Protein AF-A0A377F989-F1 (afdb_monomer)

Structure (mmCIF, N/CA/C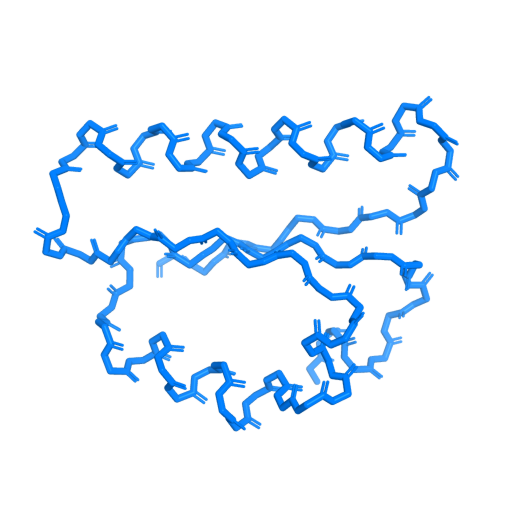/O backbone):
data_AF-A0A377F989-F1
#
_entry.id   AF-A0A377F989-F1
#
loop_
_atom_site.group_PDB
_atom_site.id
_atom_site.type_symbol
_atom_site.label_atom_id
_atom_site.label_alt_id
_atom_site.label_comp_id
_atom_site.label_asym_id
_atom_site.label_entity_id
_atom_site.label_seq_id
_atom_site.pdbx_PDB_ins_code
_atom_site.Cartn_x
_atom_site.Cartn_y
_atom_site.Cartn_z
_atom_site.occupancy
_atom_site.B_iso_or_equiv
_atom_site.auth_seq_id
_atom_site.auth_comp_id
_atom_site.auth_asym_id
_atom_site.auth_atom_id
_atom_site.pdbx_PDB_model_num
ATOM 1 N N . MET A 1 1 ? 7.146 -1.517 13.903 1.00 46.66 1 MET A N 1
ATOM 2 C CA . MET A 1 1 ? 6.712 -1.150 12.537 1.00 46.66 1 MET A CA 1
ATOM 3 C C . MET A 1 1 ? 5.423 -0.347 12.649 1.00 46.66 1 MET A C 1
ATOM 5 O O . MET A 1 1 ? 4.559 -0.767 13.413 1.00 46.66 1 MET A O 1
ATOM 9 N N . ILE A 1 2 ? 5.312 0.805 11.974 1.00 48.16 2 ILE A N 1
ATOM 10 C CA . ILE A 1 2 ? 4.244 1.789 12.235 1.00 48.16 2 ILE A CA 1
ATOM 11 C C . ILE A 1 2 ? 2.846 1.162 12.077 1.00 48.16 2 ILE A C 1
ATOM 13 O O . ILE A 1 2 ? 1.994 1.362 12.932 1.00 48.16 2 ILE A O 1
ATOM 17 N N . THR A 1 3 ? 2.638 0.255 11.120 1.00 49.69 3 THR A N 1
ATOM 18 C CA . THR A 1 3 ? 1.349 -0.426 10.890 1.00 49.69 3 THR A CA 1
ATOM 19 C C . THR A 1 3 ? 0.860 -1.298 12.055 1.00 49.69 3 THR A C 1
ATOM 21 O O . THR A 1 3 ? -0.344 -1.411 12.248 1.00 49.69 3 THR A O 1
ATOM 24 N N . ARG A 1 4 ? 1.749 -1.868 12.885 1.00 51.00 4 ARG A N 1
ATOM 25 C CA . ARG A 1 4 ? 1.352 -2.713 14.035 1.00 51.00 4 ARG A CA 1
ATOM 26 C C . ARG A 1 4 ? 1.002 -1.920 15.301 1.00 51.00 4 ARG A C 1
ATOM 28 O O . ARG A 1 4 ? 0.443 -2.495 16.226 1.00 51.00 4 ARG A O 1
ATOM 35 N N . GLN A 1 5 ? 1.346 -0.631 15.366 1.00 52.25 5 GLN A N 1
ATOM 36 C CA . GLN A 1 5 ? 1.128 0.227 16.546 1.00 52.25 5 GLN A CA 1
ATOM 37 C C . GLN A 1 5 ? 0.371 1.528 16.231 1.00 52.25 5 GLN A C 1
ATOM 39 O O . GLN A 1 5 ? 0.210 2.376 17.108 1.00 52.25 5 GLN A O 1
ATOM 44 N N . THR A 1 6 ? -0.103 1.709 14.997 1.00 58.25 6 THR A N 1
ATOM 45 C CA . THR A 1 6 ? -0.850 2.911 14.604 1.00 58.25 6 THR A CA 1
ATOM 46 C C . THR A 1 6 ? -2.333 2.749 14.933 1.00 58.25 6 THR A C 1
ATOM 48 O O . THR A 1 6 ? -2.928 1.715 14.643 1.00 58.25 6 THR A O 1
ATOM 51 N N . LYS A 1 7 ? -2.949 3.797 15.496 1.00 63.66 7 LYS A N 1
ATOM 52 C CA . LYS A 1 7 ? -4.399 3.906 15.758 1.00 63.66 7 LYS A CA 1
ATOM 53 C C . LYS A 1 7 ? -5.220 4.150 14.476 1.00 63.66 7 LYS A C 1
ATOM 55 O O . LYS A 1 7 ? -6.133 4.966 14.478 1.00 63.66 7 LYS A O 1
ATOM 60 N N . ALA A 1 8 ? -4.842 3.528 13.365 1.00 67.25 8 ALA A N 1
ATOM 61 C CA . ALA A 1 8 ? -5.562 3.662 12.106 1.00 67.25 8 ALA A CA 1
ATOM 62 C C . ALA A 1 8 ? -6.668 2.617 12.041 1.00 67.25 8 ALA A C 1
ATOM 64 O O . ALA A 1 8 ? -6.423 1.449 12.348 1.00 67.25 8 ALA A O 1
ATOM 65 N N . ASP A 1 9 ? -7.852 3.024 11.600 1.00 78.12 9 ASP A N 1
ATOM 66 C CA . ASP A 1 9 ? -8.950 2.094 11.348 1.00 78.12 9 ASP A CA 1
ATOM 67 C C . ASP A 1 9 ? -8.641 1.227 10.120 1.00 78.12 9 ASP A C 1
ATOM 69 O O . ASP A 1 9 ? -8.920 0.028 10.111 1.00 78.12 9 ASP A O 1
ATOM 73 N N . ILE A 1 10 ? -8.022 1.835 9.099 1.00 83.81 10 ILE A N 1
ATOM 74 C CA . ILE A 1 10 ? -7.622 1.194 7.842 1.00 83.81 10 ILE A CA 1
ATOM 75 C C . ILE A 1 10 ? -6.223 1.668 7.443 1.00 83.81 10 ILE A C 1
ATOM 77 O O . ILE A 1 10 ? -5.889 2.848 7.547 1.00 83.81 10 ILE A O 1
ATOM 81 N N . VAL A 1 11 ? -5.402 0.753 6.933 1.00 87.88 11 VAL A N 1
ATOM 82 C CA . VAL A 1 11 ? -4.071 1.068 6.399 1.00 87.88 11 VAL A CA 1
ATOM 83 C C . VAL A 1 11 ? -4.077 0.893 4.883 1.00 87.88 11 VAL A C 1
ATOM 85 O O . VAL A 1 11 ? -4.491 -0.140 4.375 1.00 87.88 11 VAL A O 1
ATOM 88 N N . VAL A 1 12 ? -3.609 1.890 4.138 1.00 90.19 12 VAL A N 1
ATOM 89 C CA . VAL A 1 12 ?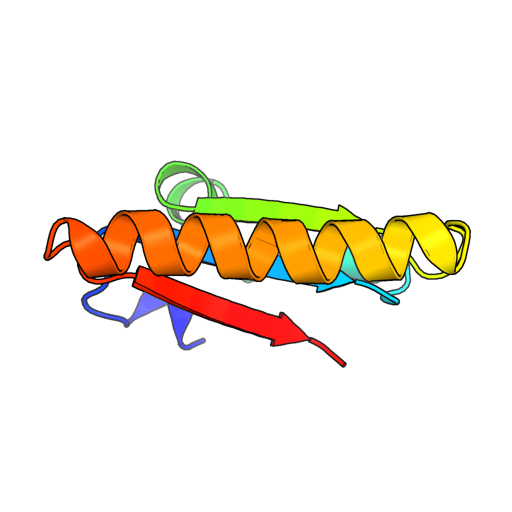 -3.433 1.802 2.684 1.00 90.19 12 VAL A CA 1
ATOM 90 C C . VAL A 1 12 ? -1.936 1.726 2.397 1.00 90.19 12 VAL A C 1
ATOM 92 O O . VAL A 1 12 ? -1.184 2.636 2.739 1.00 90.19 12 VAL A O 1
ATOM 95 N N . VAL A 1 13 ? -1.477 0.633 1.799 1.00 91.00 13 VAL A N 1
ATOM 96 C CA . VAL A 1 13 ? -0.057 0.393 1.520 1.00 91.00 13 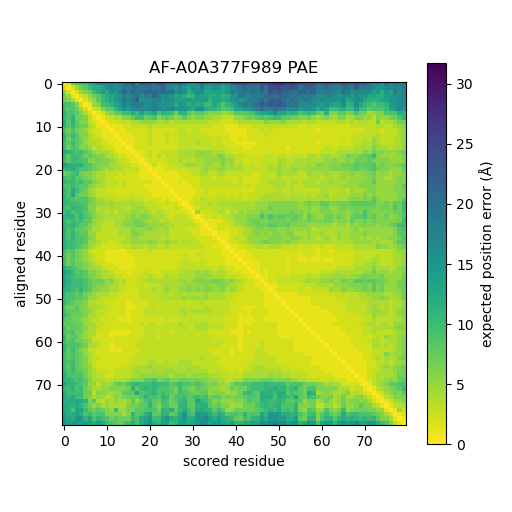VAL A CA 1
ATOM 97 C C . VAL A 1 13 ? 0.166 0.345 0.015 1.00 91.00 13 VAL A C 1
ATOM 99 O O . VAL A 1 13 ? -0.443 -0.469 -0.669 1.00 91.00 13 VAL A O 1
ATOM 102 N N . GLY A 1 14 ? 1.055 1.192 -0.493 1.00 92.06 14 GLY A N 1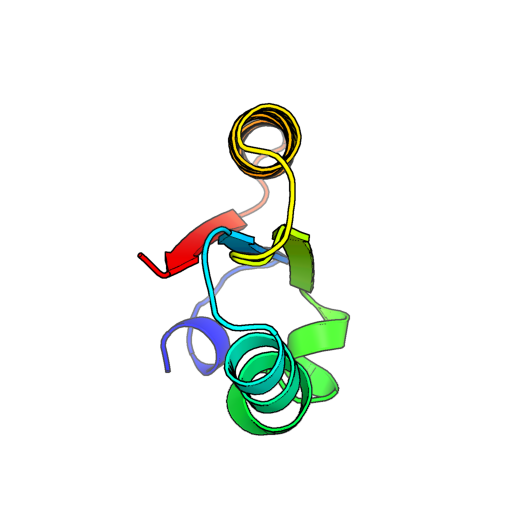
ATOM 103 C CA . GLY A 1 14 ? 1.521 1.190 -1.874 1.00 92.06 14 GLY A CA 1
ATOM 104 C C . GLY A 1 14 ? 2.918 0.582 -1.974 1.00 92.06 14 GLY A C 1
ATOM 105 O O . GLY A 1 14 ? 3.887 1.192 -1.527 1.00 92.06 14 GLY A O 1
ATOM 106 N N . LEU A 1 15 ? 3.020 -0.598 -2.584 1.00 92.31 15 LEU A N 1
ATOM 107 C CA . LEU A 1 15 ? 4.277 -1.289 -2.883 1.00 92.31 15 LEU A CA 1
ATOM 108 C C . LEU A 1 15 ? 4.566 -1.144 -4.381 1.00 92.31 15 LEU A C 1
ATOM 110 O O . LEU A 1 15 ? 4.154 -1.977 -5.194 1.00 92.31 15 LEU A O 1
ATOM 114 N N . ILE A 1 16 ? 5.185 -0.025 -4.761 1.00 92.38 16 ILE A N 1
ATOM 115 C CA . ILE A 1 16 ? 5.274 0.423 -6.157 1.00 92.38 16 ILE A CA 1
ATOM 116 C C . ILE A 1 16 ? 6.732 0.665 -6.522 1.00 92.38 16 ILE A C 1
ATOM 118 O O . ILE A 1 16 ? 7.366 1.535 -5.943 1.00 92.38 16 ILE A O 1
ATOM 122 N N . GLY A 1 17 ? 7.239 -0.047 -7.529 1.00 90.12 17 GLY A N 1
ATOM 123 C CA . GLY A 1 17 ? 8.655 -0.002 -7.912 1.00 90.12 17 GLY A CA 1
ATOM 124 C C . GLY A 1 17 ? 9.547 -0.958 -7.118 1.00 90.12 17 GLY A C 1
ATOM 125 O O . GLY A 1 17 ? 10.725 -1.084 -7.435 1.00 90.12 17 GLY A O 1
ATOM 126 N N . GLU A 1 18 ? 8.970 -1.685 -6.165 1.00 90.12 18 GLU A N 1
ATOM 127 C CA . GLU A 1 18 ? 9.662 -2.681 -5.353 1.00 90.12 18 GLU A CA 1
ATOM 128 C C . GLU A 1 18 ? 9.984 -3.957 -6.129 1.00 90.12 18 GLU A C 1
ATOM 130 O O . GLU A 1 18 ? 9.319 -4.323 -7.104 1.00 90.12 18 GLU A O 1
ATOM 135 N N . ARG A 1 19 ? 10.978 -4.712 -5.660 1.00 90.00 19 ARG A N 1
ATOM 136 C CA . ARG A 1 19 ? 11.239 -6.050 -6.204 1.00 90.00 19 ARG A CA 1
ATOM 137 C C . ARG A 1 19 ? 10.153 -7.017 -5.735 1.00 90.00 19 ARG A C 1
ATOM 139 O O . ARG A 1 19 ? 9.868 -7.104 -4.547 1.00 90.00 19 ARG A O 1
ATOM 146 N N . GLY A 1 20 ? 9.605 -7.834 -6.638 1.00 86.88 20 GLY A N 1
ATOM 147 C CA . GLY A 1 20 ? 8.481 -8.733 -6.319 1.00 86.88 20 GLY A CA 1
ATOM 148 C C . GLY A 1 20 ? 8.712 -9.684 -5.131 1.00 86.88 20 GLY A C 1
ATOM 149 O O . GLY A 1 20 ? 7.778 -9.998 -4.397 1.00 86.88 20 GLY A O 1
ATOM 150 N N . ARG A 1 21 ? 9.961 -10.099 -4.876 1.00 89.12 21 ARG A N 1
ATOM 151 C CA . ARG A 1 21 ? 10.306 -10.897 -3.683 1.00 89.12 21 ARG A CA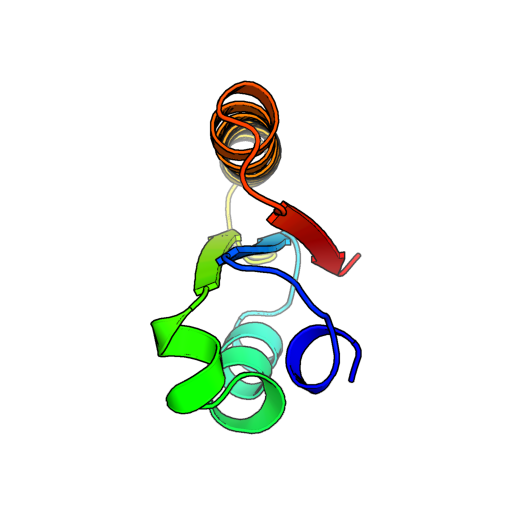 1
ATOM 152 C C . ARG A 1 21 ? 10.169 -10.105 -2.374 1.00 89.12 21 ARG A C 1
ATOM 154 O O . ARG A 1 21 ? 9.695 -10.660 -1.394 1.00 89.12 21 ARG A O 1
ATOM 161 N N . GLU A 1 22 ? 10.545 -8.826 -2.386 1.00 87.81 22 GLU A N 1
ATOM 162 C CA . GLU A 1 22 ? 10.491 -7.925 -1.227 1.00 87.81 22 GLU A CA 1
ATOM 163 C C . GLU A 1 22 ? 9.028 -7.570 -0.926 1.00 87.81 22 GLU A C 1
ATOM 165 O O . GLU A 1 22 ? 8.615 -7.572 0.229 1.00 87.81 22 GLU A O 1
ATOM 170 N N . VAL A 1 23 ? 8.202 -7.426 -1.970 1.00 88.50 23 VAL A N 1
ATOM 171 C CA . VAL A 1 23 ? 6.739 -7.319 -1.844 1.00 88.50 23 VAL A CA 1
ATOM 172 C C . VAL A 1 23 ? 6.146 -8.536 -1.139 1.00 88.50 23 VAL A C 1
ATOM 174 O O . VAL A 1 23 ? 5.367 -8.392 -0.197 1.00 88.50 23 VAL A O 1
ATOM 177 N N . LYS A 1 24 ? 6.506 -9.742 -1.588 1.00 88.19 24 LYS A N 1
ATOM 178 C CA . LYS A 1 24 ? 5.978 -10.980 -1.012 1.00 88.19 24 LYS A CA 1
ATOM 179 C C . LYS A 1 24 ? 6.414 -11.154 0.444 1.00 88.19 24 LYS A C 1
ATOM 181 O O . LYS A 1 24 ? 5.579 -11.420 1.300 1.00 88.19 24 LYS A O 1
ATOM 186 N N . GLU A 1 25 ? 7.693 -10.928 0.734 1.00 89.44 25 GLU A N 1
ATOM 187 C CA . GLU A 1 25 ? 8.233 -10.983 2.095 1.00 89.44 25 GLU A CA 1
ATOM 188 C C . GLU A 1 25 ? 7.554 -9.963 3.018 1.00 89.44 25 GLU A C 1
ATOM 190 O O . GLU A 1 25 ? 7.211 -10.270 4.160 1.00 89.44 25 GLU A O 1
ATOM 195 N N . PHE A 1 26 ? 7.285 -8.760 2.514 1.00 87.31 26 PHE A N 1
ATOM 196 C CA . PHE A 1 26 ? 6.573 -7.738 3.262 1.00 87.31 26 PHE A CA 1
ATOM 197 C C . PHE A 1 26 ? 5.138 -8.158 3.600 1.00 87.31 26 PHE A C 1
ATOM 199 O O . PHE A 1 26 ? 4.709 -8.019 4.746 1.00 87.31 26 PHE A O 1
ATOM 206 N N . ILE A 1 27 ? 4.402 -8.697 2.628 1.00 86.12 27 ILE A N 1
ATOM 207 C CA . ILE A 1 27 ? 3.028 -9.176 2.823 1.00 86.12 27 ILE A CA 1
ATOM 208 C C . ILE A 1 27 ? 2.997 -10.319 3.849 1.00 86.12 27 ILE A C 1
ATOM 210 O O . ILE A 1 27 ? 2.238 -10.250 4.820 1.00 86.12 27 ILE A O 1
ATOM 214 N N . ASP A 1 28 ? 3.862 -11.318 3.678 1.00 87.25 28 ASP A N 1
ATOM 215 C CA . ASP A 1 28 ? 3.837 -12.550 4.469 1.00 87.25 28 ASP A CA 1
ATOM 216 C C . ASP A 1 28 ? 4.405 -12.349 5.888 1.00 87.25 28 ASP A C 1
ATOM 218 O O . ASP A 1 28 ? 3.831 -12.836 6.864 1.00 87.25 28 ASP A O 1
ATOM 222 N N . HIS A 1 29 ? 5.509 -11.604 6.029 1.00 84.00 29 HIS A N 1
ATOM 223 C CA . HIS A 1 29 ? 6.248 -11.488 7.294 1.00 84.00 29 HIS A CA 1
ATOM 224 C C . HIS A 1 29 ? 6.086 -10.143 8.007 1.00 84.00 29 HIS A C 1
ATOM 226 O O . HIS A 1 29 ? 6.058 -10.110 9.239 1.00 84.00 29 HIS A O 1
ATOM 232 N N . SER A 1 30 ? 5.986 -9.029 7.274 1.00 82.88 30 SER A N 1
ATOM 233 C CA . SER A 1 30 ? 5.904 -7.697 7.898 1.00 82.88 30 SER A CA 1
ATOM 234 C C . SER A 1 30 ? 4.466 -7.313 8.242 1.00 82.88 30 SER A C 1
ATOM 236 O O . SER A 1 30 ? 4.188 -6.879 9.366 1.00 82.88 30 SER A O 1
ATOM 238 N N . LEU A 1 31 ? 3.546 -7.499 7.293 1.00 83.25 31 LEU A N 1
ATOM 239 C CA . LEU A 1 31 ? 2.118 -7.282 7.499 1.00 83.25 31 LEU A CA 1
ATOM 240 C C . LEU A 1 31 ? 1.508 -8.449 8.283 1.00 83.25 31 LEU A C 1
ATOM 242 O O . LEU A 1 31 ? 0.899 -8.234 9.335 1.00 83.25 31 LEU A O 1
ATOM 246 N N . GLY A 1 32 ? 1.712 -9.674 7.787 1.00 83.38 32 GLY A N 1
ATOM 247 C CA . GLY A 1 32 ? 1.078 -10.882 8.311 1.00 83.38 32 GLY A CA 1
ATOM 248 C C . GLY A 1 32 ? -0.452 -10.857 8.180 1.00 83.38 32 GLY A C 1
ATOM 249 O O . GLY A 1 32 ? -1.043 -9.875 7.731 1.00 83.38 32 GLY A O 1
ATOM 250 N N . ALA A 1 33 ? -1.117 -11.935 8.608 1.00 82.31 33 ALA A N 1
ATOM 251 C CA . ALA A 1 33 ? -2.569 -12.093 8.450 1.00 82.31 33 ALA A CA 1
ATOM 252 C C . ALA A 1 33 ? -3.387 -10.991 9.157 1.00 82.31 33 ALA A C 1
ATOM 254 O O . ALA A 1 33 ? -4.318 -10.437 8.572 1.00 82.31 33 ALA A O 1
ATOM 255 N N . ASP A 1 34 ? -3.001 -10.623 10.382 1.00 81.69 34 ASP A N 1
ATOM 256 C CA . ASP A 1 34 ? -3.712 -9.615 11.180 1.00 81.69 34 ASP A CA 1
ATOM 257 C C . ASP A 1 34 ? -3.585 -8.201 10.595 1.00 81.69 34 ASP A C 1
ATOM 259 O O . ASP A 1 34 ? -4.530 -7.412 10.645 1.00 81.69 34 ASP A O 1
ATOM 263 N N . GLY A 1 35 ? -2.415 -7.873 10.034 1.00 81.31 35 GLY A N 1
ATOM 264 C CA . GLY A 1 35 ? -2.193 -6.607 9.343 1.00 81.31 35 GLY A CA 1
ATOM 265 C C . GLY A 1 35 ? -2.964 -6.555 8.029 1.00 81.31 35 GLY A C 1
ATOM 266 O O . GLY A 1 35 ? -3.601 -5.545 7.730 1.00 81.31 35 GLY A O 1
ATOM 267 N N . LEU A 1 36 ? -2.971 -7.659 7.278 1.00 82.75 36 LEU A N 1
ATOM 268 C CA . LEU A 1 36 ? -3.678 -7.770 6.002 1.00 82.75 36 LEU A CA 1
ATOM 269 C C . LEU A 1 36 ? -5.193 -7.602 6.158 1.00 82.75 36 LEU A C 1
ATOM 271 O O . LEU A 1 36 ? -5.817 -6.933 5.342 1.00 82.75 36 LEU A O 1
ATOM 275 N N . ALA A 1 37 ? -5.771 -8.119 7.245 1.00 85.62 37 ALA A N 1
ATOM 276 C CA . ALA A 1 37 ? -7.201 -7.994 7.534 1.00 85.62 37 ALA A CA 1
ATOM 277 C C . ALA A 1 37 ? -7.688 -6.536 7.660 1.00 85.62 37 ALA A C 1
ATOM 279 O O . ALA A 1 37 ? -8.878 -6.271 7.504 1.00 85.62 37 ALA A O 1
ATOM 280 N N . LYS A 1 38 ? -6.783 -5.589 7.942 1.00 85.75 38 LYS A N 1
ATOM 281 C CA . LYS A 1 38 ? -7.083 -4.153 8.089 1.00 85.75 38 LYS A CA 1
ATOM 282 C C . LYS A 1 38 ? -6.411 -3.286 7.026 1.00 85.75 38 LYS A C 1
ATOM 284 O O . LYS A 1 38 ? -6.376 -2.061 7.167 1.00 85.75 38 LYS A O 1
ATOM 289 N N . SER A 1 39 ? -5.845 -3.907 5.992 1.00 88.62 39 SER A N 1
ATOM 290 C CA . SER A 1 39 ? -5.027 -3.208 5.009 1.00 88.62 39 SER A CA 1
ATOM 291 C C . SER A 1 39 ? -5.549 -3.365 3.591 1.00 88.62 39 SER A C 1
ATOM 293 O O . SER A 1 39 ? -5.954 -4.443 3.168 1.00 88.62 39 SER A O 1
ATOM 295 N N . ILE A 1 40 ? -5.457 -2.285 2.825 1.00 91.62 40 ILE A N 1
ATOM 296 C C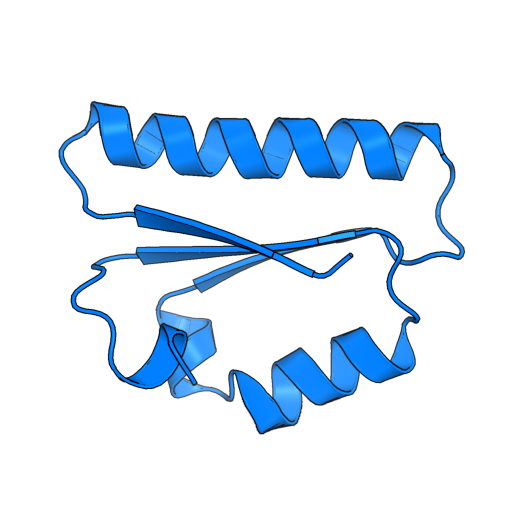A . ILE A 1 40 ? -5.585 -2.296 1.372 1.00 91.62 40 ILE A CA 1
ATOM 297 C C . ILE A 1 40 ? -4.175 -2.173 0.811 1.00 91.62 40 ILE A C 1
ATOM 299 O O . ILE A 1 40 ? -3.501 -1.177 1.064 1.00 91.62 40 ILE A O 1
ATOM 303 N N . VAL A 1 41 ? -3.724 -3.181 0.068 1.00 91.94 41 VAL A N 1
ATOM 304 C CA . VAL A 1 41 ? -2.374 -3.210 -0.504 1.00 91.94 41 VAL A CA 1
ATOM 305 C C . VAL A 1 41 ? -2.472 -3.034 -2.017 1.00 91.94 41 VAL A C 1
ATOM 307 O O . VAL A 1 41 ? -3.077 -3.852 -2.706 1.00 91.94 41 VAL A O 1
ATOM 310 N N . VAL A 1 42 ? -1.883 -1.958 -2.531 1.00 93.38 42 VAL A N 1
ATOM 311 C CA . VAL A 1 42 ? -1.756 -1.664 -3.960 1.00 93.38 42 VAL A CA 1
ATOM 312 C C . VAL A 1 42 ? -0.331 -2.003 -4.381 1.00 93.38 42 VAL A C 1
ATOM 314 O O . VAL A 1 42 ? 0.623 -1.471 -3.819 1.00 93.38 42 VAL A O 1
ATOM 317 N N . VAL A 1 43 ? -0.179 -2.896 -5.359 1.00 92.88 43 VAL A N 1
ATOM 318 C CA . VAL A 1 43 ? 1.126 -3.429 -5.772 1.00 92.88 43 VAL A CA 1
ATOM 319 C C . VAL A 1 43 ? 1.357 -3.169 -7.256 1.00 92.88 43 VAL A C 1
ATOM 321 O O . VAL A 1 43 ? 0.510 -3.501 -8.081 1.00 92.88 43 VAL A O 1
ATOM 324 N N . ALA A 1 44 ? 2.521 -2.616 -7.589 1.00 93.81 44 ALA A N 1
ATOM 325 C CA . ALA A 1 44 ? 3.032 -2.528 -8.956 1.00 93.81 44 ALA A CA 1
ATOM 326 C C . ALA A 1 44 ? 4.564 -2.670 -8.914 1.00 93.81 44 ALA A C 1
ATOM 328 O O . ALA A 1 44 ? 5.254 -1.664 -8.721 1.00 93.81 44 ALA A O 1
ATOM 329 N N . PRO A 1 45 ? 5.114 -3.895 -9.015 1.00 91.69 45 PRO A N 1
ATOM 330 C CA . PRO A 1 45 ? 6.538 -4.126 -8.798 1.00 91.69 45 PRO A CA 1
ATOM 331 C C . PRO A 1 45 ? 7.403 -3.518 -9.917 1.00 91.69 45 PRO A C 1
ATOM 333 O O . PRO A 1 45 ? 6.906 -2.979 -10.903 1.00 91.69 45 PRO A O 1
ATOM 336 N N . ALA A 1 46 ? 8.723 -3.546 -9.754 1.00 89.50 46 ALA A N 1
ATOM 337 C CA . ALA A 1 46 ? 9.672 -2.904 -10.669 1.00 89.50 46 ALA A CA 1
ATOM 338 C C . ALA A 1 46 ? 9.611 -3.416 -12.121 1.00 89.50 46 ALA A C 1
ATOM 340 O O . ALA A 1 46 ? 10.019 -2.702 -13.038 1.00 89.50 46 ALA A O 1
ATOM 341 N N . ASP A 1 47 ? 9.143 -4.648 -12.318 1.00 90.00 47 ASP A N 1
ATOM 342 C CA . ASP A 1 47 ? 8.951 -5.291 -13.618 1.00 90.00 47 ASP A CA 1
ATOM 343 C C . ASP A 1 47 ? 7.660 -4.851 -14.327 1.00 90.00 47 ASP A C 1
ATOM 345 O O . ASP A 1 47 ? 7.511 -5.096 -15.525 1.00 90.00 47 ASP A O 1
ATOM 349 N N . GLU A 1 48 ? 6.766 -4.139 -13.635 1.00 92.25 48 GLU A N 1
ATOM 350 C CA . GLU A 1 48 ? 5.589 -3.530 -14.244 1.00 92.25 48 GLU A CA 1
ATOM 351 C C . GLU A 1 48 ? 5.919 -2.287 -15.071 1.00 92.25 48 GLU A C 1
ATOM 353 O O . GLU A 1 48 ? 6.858 -1.518 -14.809 1.00 92.25 48 GLU A O 1
ATOM 358 N N . SER A 1 49 ? 5.069 -2.044 -16.072 1.00 95.19 49 SER A N 1
ATOM 359 C CA . SER A 1 49 ? 5.242 -0.894 -16.958 1.00 95.19 49 SER A CA 1
ATOM 360 C C . SER A 1 49 ? 5.247 0.429 -16.165 1.00 95.19 49 SER A C 1
ATOM 362 O O . SER A 1 49 ? 4.497 0.578 -15.193 1.00 95.19 49 SER A O 1
ATOM 364 N N . PRO A 1 50 ? 6.039 1.443 -16.576 1.00 92.81 50 PRO A N 1
ATOM 365 C CA . PRO A 1 50 ? 6.050 2.745 -15.903 1.00 92.81 50 PRO A CA 1
ATOM 366 C C . PRO A 1 50 ? 4.655 3.373 -15.764 1.00 92.81 50 PRO A C 1
ATOM 368 O O . PRO A 1 50 ? 4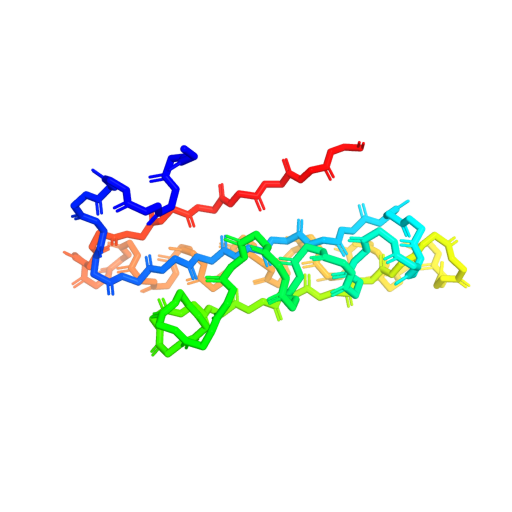.355 3.992 -14.746 1.00 92.81 50 PRO A O 1
ATOM 371 N N . LEU A 1 51 ? 3.782 3.162 -16.758 1.00 95.06 51 LEU A N 1
ATOM 372 C CA . LEU A 1 51 ? 2.396 3.627 -16.724 1.00 95.06 51 LEU A CA 1
ATOM 373 C C . LEU A 1 51 ? 1.579 2.933 -15.627 1.00 95.06 51 LEU A C 1
ATOM 375 O O . LEU A 1 51 ? 0.798 3.591 -14.945 1.00 95.06 51 LEU A O 1
ATOM 379 N N . MET A 1 52 ? 1.758 1.623 -15.439 1.00 95.00 52 MET A N 1
ATOM 380 C CA . MET A 1 52 ? 1.086 0.887 -14.365 1.00 95.00 52 MET A CA 1
ATOM 381 C C . MET A 1 52 ? 1.540 1.361 -12.989 1.00 95.00 52 MET A C 1
ATOM 383 O O . MET A 1 52 ? 0.701 1.546 -12.113 1.00 95.00 52 MET A O 1
ATOM 387 N N . ARG A 1 53 ? 2.834 1.650 -12.813 1.00 93.44 53 ARG A N 1
ATOM 388 C CA . ARG A 1 53 ? 3.355 2.212 -11.557 1.00 93.44 53 ARG A CA 1
ATOM 389 C C . ARG A 1 53 ? 2.770 3.595 -11.256 1.00 93.44 53 ARG A C 1
ATOM 391 O O . ARG A 1 53 ? 2.336 3.828 -10.135 1.00 93.44 53 ARG A O 1
ATOM 398 N N . LEU A 1 54 ? 2.663 4.471 -12.2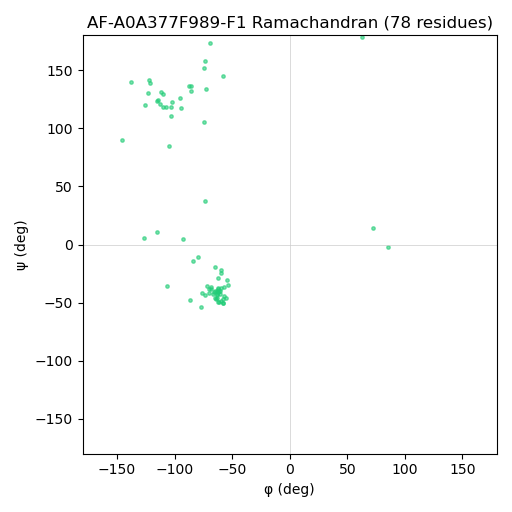58 1.00 93.50 54 LEU A N 1
ATOM 399 C CA . LEU A 1 54 ? 1.983 5.769 -12.131 1.00 93.50 54 LEU A CA 1
ATOM 400 C C . LEU A 1 54 ? 0.518 5.616 -11.699 1.00 93.50 54 LEU A C 1
ATOM 402 O O . LEU A 1 54 ? 0.103 6.209 -10.705 1.00 93.50 54 LEU A O 1
ATOM 406 N N . LYS A 1 55 ? -0.241 4.758 -12.390 1.00 95.56 55 LYS A N 1
ATOM 407 C CA . LYS A 1 55 ? -1.648 4.487 -12.058 1.00 95.56 55 LYS A CA 1
ATOM 408 C C . LYS A 1 55 ? -1.817 3.874 -10.671 1.00 95.56 55 LYS A C 1
ATOM 410 O O . LYS A 1 55 ? -2.765 4.210 -9.969 1.00 95.56 55 LYS A O 1
ATOM 415 N N . ALA A 1 56 ? -0.914 2.984 -10.267 1.00 94.31 56 ALA A N 1
ATOM 416 C CA . ALA A 1 56 ? -0.925 2.393 -8.935 1.00 94.31 56 ALA A CA 1
ATOM 417 C C . ALA A 1 56 ? -0.715 3.459 -7.850 1.00 94.31 56 ALA A C 1
ATOM 419 O O . ALA A 1 56 ? -1.413 3.440 -6.836 1.00 94.31 56 ALA A O 1
ATOM 420 N N . THR A 1 57 ? 0.181 4.425 -8.082 1.00 91.94 57 THR A N 1
ATOM 421 C CA . THR A 1 57 ? 0.413 5.542 -7.154 1.00 91.94 57 THR A CA 1
ATOM 422 C C . THR A 1 57 ? -0.829 6.416 -7.024 1.00 91.94 57 THR A C 1
ATOM 424 O O . THR A 1 57 ? -1.249 6.720 -5.906 1.00 91.94 57 THR A O 1
ATOM 427 N N . GLU A 1 58 ? -1.449 6.781 -8.150 1.00 94.62 58 GLU A N 1
ATOM 428 C CA . GLU A 1 58 ? -2.693 7.558 -8.173 1.00 94.62 58 GLU A CA 1
ATOM 429 C C . GLU A 1 58 ? -3.818 6.827 -7.435 1.00 94.62 58 GLU A C 1
ATOM 431 O O . GLU A 1 58 ? -4.440 7.397 -6.539 1.00 94.62 58 GLU A O 1
ATOM 436 N N . LEU A 1 59 ? -4.019 5.541 -7.740 1.00 94.62 59 LEU A N 1
ATOM 437 C CA . LEU A 1 59 ? -5.024 4.699 -7.098 1.00 94.62 59 LEU A CA 1
ATOM 438 C C . LEU A 1 59 ? -4.816 4.624 -5.582 1.00 94.62 59 LEU A C 1
ATOM 440 O O . LEU A 1 59 ? -5.763 4.813 -4.820 1.00 94.62 59 LEU A O 1
ATOM 444 N N . CYS A 1 60 ? -3.581 4.383 -5.139 1.00 94.12 60 CYS A N 1
ATOM 445 C CA . CYS A 1 60 ? -3.233 4.321 -3.722 1.00 94.12 60 CYS A CA 1
ATOM 446 C C . CYS A 1 60 ? -3.605 5.628 -3.002 1.00 94.12 60 CYS A C 1
ATOM 448 O O . CYS A 1 60 ? -4.220 5.605 -1.932 1.00 94.12 60 CYS A O 1
ATOM 450 N N . HIS A 1 61 ? -3.304 6.774 -3.621 1.00 91.69 61 HIS A N 1
ATOM 451 C CA . HIS A 1 61 ? -3.666 8.084 -3.086 1.00 91.69 61 HIS A CA 1
ATOM 452 C C . HIS A 1 61 ? -5.178 8.322 -3.077 1.00 91.69 61 HIS A C 1
ATOM 454 O O . HIS A 1 61 ? -5.709 8.820 -2.084 1.00 91.69 61 HIS A O 1
ATOM 460 N N . SER A 1 62 ? -5.885 7.952 -4.147 1.00 94.31 62 SER A N 1
ATOM 461 C CA . SER A 1 62 ? -7.340 8.100 -4.232 1.00 94.31 62 SER A CA 1
ATOM 462 C C . SER A 1 62 ? -8.065 7.271 -3.175 1.00 94.31 62 SER A C 1
ATOM 464 O O . SER A 1 62 ? -9.004 7.766 -2.556 1.00 94.31 62 SER A O 1
ATOM 466 N N . ILE A 1 63 ? -7.611 6.041 -2.914 1.00 92.88 63 ILE A N 1
ATOM 467 C CA . ILE A 1 63 ? -8.168 5.189 -1.857 1.00 92.88 63 ILE A CA 1
ATOM 468 C C . ILE A 1 63 ? -7.966 5.855 -0.490 1.00 92.88 63 ILE A C 1
ATOM 470 O O . ILE A 1 63 ? -8.922 6.002 0.268 1.00 92.88 63 ILE A O 1
ATOM 474 N N . ALA A 1 64 ? -6.750 6.316 -0.185 1.00 90.31 64 ALA A N 1
ATOM 475 C CA . ALA A 1 64 ? -6.471 6.996 1.080 1.00 90.31 64 ALA A CA 1
ATOM 476 C C . ALA A 1 64 ? -7.284 8.295 1.248 1.00 90.31 64 ALA A C 1
ATOM 478 O O . ALA A 1 64 ? -7.798 8.569 2.332 1.00 90.31 64 ALA A O 1
ATOM 479 N N . ALA A 1 65 ? -7.445 9.083 0.182 1.00 91.06 65 ALA A N 1
ATOM 480 C CA . ALA A 1 65 ? -8.273 10.288 0.197 1.00 91.06 65 ALA A CA 1
ATOM 481 C C . ALA A 1 65 ? -9.750 9.956 0.460 1.00 91.06 65 ALA A C 1
ATOM 483 O O . ALA A 1 65 ? -10.376 10.578 1.310 1.00 91.06 65 ALA A O 1
ATOM 484 N N . TRP A 1 66 ? -10.284 8.912 -0.177 1.00 93.38 66 TRP A N 1
ATOM 485 C CA . TRP A 1 66 ? -11.677 8.495 -0.007 1.00 93.38 66 TRP A CA 1
ATOM 486 C C . TRP A 1 66 ? -12.033 8.134 1.443 1.00 93.38 66 TRP A C 1
ATOM 488 O O . TRP A 1 66 ? -13.145 8.435 1.895 1.00 93.38 66 TRP A O 1
ATOM 498 N N . PHE A 1 67 ? -11.108 7.493 2.171 1.00 90.44 67 PHE A N 1
ATOM 499 C CA . PHE A 1 67 ? -11.280 7.175 3.594 1.00 90.44 67 PHE A CA 1
ATOM 500 C C . PHE A 1 67 ? -11.141 8.416 4.475 1.00 90.44 67 PHE A C 1
ATOM 502 O O . PHE A 1 67 ? -11.982 8.634 5.349 1.00 90.44 67 PHE A O 1
ATOM 509 N N . ARG A 1 68 ? -10.147 9.268 4.192 1.00 86.12 68 ARG A N 1
ATOM 510 C CA . ARG A 1 68 ? -9.980 10.562 4.867 1.00 86.12 68 ARG A CA 1
ATOM 511 C C . ARG A 1 68 ? -11.241 11.420 4.765 1.00 86.12 68 ARG A C 1
ATOM 513 O O . ARG A 1 68 ? -11.694 11.944 5.777 1.00 86.12 68 ARG A O 1
ATOM 520 N N . ASP A 1 69 ? -11.830 11.520 3.576 1.00 91.62 69 ASP A N 1
ATOM 521 C CA . ASP A 1 69 ? -13.024 12.335 3.315 1.00 91.62 69 ASP A CA 1
ATOM 522 C C . ASP A 1 69 ? -14.263 11.828 4.071 1.00 91.62 69 ASP A C 1
ATOM 524 O O . ASP A 1 69 ? -15.216 12.571 4.295 1.00 91.62 69 ASP A O 1
ATOM 528 N N . ARG A 1 70 ? -14.247 10.565 4.511 1.00 90.50 70 ARG A N 1
ATOM 529 C CA . ARG A 1 70 ? -15.284 9.953 5.357 1.00 90.50 70 ARG A CA 1
ATOM 530 C C . ARG A 1 70 ? -14.991 10.057 6.851 1.00 90.50 70 ARG A C 1
ATOM 532 O O . ARG A 1 70 ? -15.732 9.493 7.650 1.00 90.50 70 ARG A O 1
ATOM 539 N N . GLY A 1 71 ? -13.923 10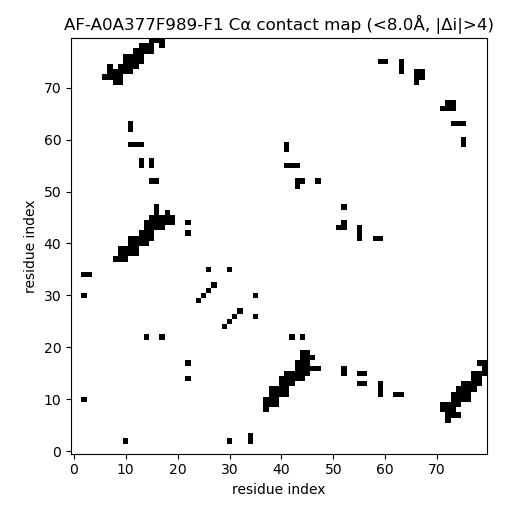.756 7.231 1.00 83.56 71 GLY A N 1
ATOM 540 C CA . GLY A 1 71 ? -13.489 10.891 8.619 1.00 83.56 71 GLY A CA 1
ATOM 541 C C . GLY A 1 71 ? -12.869 9.618 9.199 1.00 83.56 71 GLY A C 1
ATOM 542 O O . GLY A 1 71 ? -12.712 9.526 10.414 1.00 83.56 71 GLY A O 1
ATOM 543 N N . ILE A 1 72 ? -12.522 8.638 8.357 1.00 83.75 72 ILE A N 1
ATOM 544 C CA . ILE A 1 72 ? -11.860 7.401 8.780 1.00 83.75 72 ILE A CA 1
ATOM 545 C C . ILE A 1 72 ? -10.356 7.660 8.822 1.00 83.75 72 ILE A C 1
ATOM 547 O O . ILE A 1 72 ? -9.781 8.205 7.874 1.00 83.75 72 ILE A O 1
ATOM 551 N N . THR A 1 73 ? -9.696 7.261 9.911 1.00 75.12 73 THR A N 1
ATOM 552 C CA . THR A 1 73 ? -8.250 7.464 10.032 1.00 75.12 73 THR A CA 1
ATOM 553 C C . THR A 1 73 ? -7.530 6.456 9.144 1.00 75.12 73 THR A C 1
ATOM 555 O O . THR A 1 73 ? -7.437 5.275 9.483 1.00 75.12 73 THR A O 1
ATOM 558 N N . SER A 1 74 ? -7.004 6.929 8.012 1.00 78.25 74 SER A N 1
ATOM 559 C CA . SER A 1 74 ? -6.237 6.119 7.063 1.00 78.25 74 SER A CA 1
ATOM 560 C C . SER A 1 74 ? -4.826 6.657 6.839 1.00 78.25 74 SER A C 1
ATOM 562 O O . SER A 1 74 ? -4.645 7.863 6.658 1.00 78.25 74 SER A O 1
ATOM 564 N N . TYR A 1 75 ? -3.841 5.762 6.763 1.00 73.44 75 TYR A N 1
ATOM 565 C CA . TYR A 1 75 ? -2.458 6.099 6.406 1.00 73.44 75 TYR A CA 1
ATOM 566 C C . TYR A 1 75 ? -2.113 5.513 5.045 1.00 73.44 75 TYR A C 1
ATOM 568 O O . TYR A 1 75 ? -2.353 4.332 4.821 1.00 73.44 75 TYR A O 1
ATOM 576 N N . CYS A 1 76 ? -1.537 6.337 4.170 1.00 71.44 76 CYS A N 1
ATOM 577 C CA . CYS A 1 76 ? -0.939 5.898 2.915 1.00 71.44 76 CYS A CA 1
ATOM 578 C C . CYS A 1 76 ? 0.556 5.680 3.153 1.00 71.44 76 CYS A C 1
ATOM 580 O O . CYS A 1 76 ? 1.258 6.629 3.509 1.00 71.44 76 CYS A O 1
ATOM 582 N N . TRP A 1 77 ? 1.039 4.452 2.985 1.00 68.81 77 TRP A N 1
ATOM 583 C CA . TRP A 1 77 ? 2.451 4.120 3.158 1.00 68.81 77 TRP A CA 1
ATOM 584 C C . TRP A 1 77 ? 3.069 3.740 1.817 1.00 68.81 77 TRP A C 1
ATOM 586 O O . TRP A 1 77 ? 2.590 2.813 1.173 1.00 68.81 77 TRP A O 1
ATOM 596 N N . TRP A 1 78 ? 4.097 4.475 1.400 1.00 64.06 78 TRP A N 1
ATOM 597 C CA . TRP A 1 78 ? 4.839 4.236 0.164 1.00 64.06 78 TRP A CA 1
ATOM 598 C C . TRP A 1 78 ? 6.268 3.841 0.527 1.00 64.06 78 TRP A C 1
ATOM 600 O O . TRP A 1 78 ? 6.925 4.566 1.279 1.00 64.06 78 TRP A O 1
ATOM 610 N N . ILE A 1 79 ? 6.710 2.684 0.036 1.00 59.62 79 ILE A N 1
ATOM 611 C CA . ILE A 1 79 ? 8.110 2.261 0.118 1.00 59.62 79 ILE A CA 1
ATOM 612 C C . ILE A 1 79 ? 8.773 2.674 -1.215 1.00 59.62 79 ILE A C 1
ATOM 614 O O . ILE A 1 79 ? 8.163 2.420 -2.259 1.00 59.62 79 ILE A O 1
ATOM 618 N N . PRO A 1 80 ? 9.886 3.435 -1.173 1.00 49.88 80 PRO A N 1
ATOM 619 C CA . PRO A 1 80 ? 10.582 3.949 -2.353 1.00 49.88 80 PRO A CA 1
ATOM 620 C C . PRO A 1 80 ? 11.568 2.962 -2.990 1.00 49.88 80 PRO A C 1
ATOM 622 O O . PRO A 1 80 ? 12.320 2.305 -2.234 1.00 49.88 80 PRO A O 1
#

Mean predicted aligned error: 5.38 Å

Foldseek 3Di:
DCLVPPPAQAEQEEAAQAAPVVVVCCDPPVCNPVNVVRYDYQYDYNPHDPVSSVVSVVVSVVVQVVCVVVVGGYDYHYDD

Sequence (80 aa):
MITRQTKADIVVVGLIGERGREVKEFIDHSLGADGLAKSIVVVAPADESPLMRLKATELCHSIAAWFRDRGITSYCWWIP

pLDDT: mean 83.81, std 12.81, range [46.66, 95.56]

Organism: Escherichia coli (NCBI:txid562)

Radius of gyration: 12.42 Å; Cα contacts (8 Å, |Δi|>4): 120; chains: 1; bounding box: 26×25×34 Å

InterPro domains:
  IPR000194 ATPase, F1/V1/A1 complex, alpha/beta subunit, nucleotide-binding domain [PF00006] (1-71)
  IPR027417 P-loop containing nucleoside triphosphate hydrolase [SSF52540] (1-72)

Secondary structure (DSSP, 8-state):
-HHHH---SEEEEEEES--HHHHHHIIIIIIHHHHHTTEEEEEE-TTS-HHHHHHHHHHHHHHHHHHHTTT--EEEEEE-

Solvent-accessible surface area (backbone atoms only — not comparable to full-atom values): 4496 Å² total; per-residue (Å²): 112,68,84,85,75,52,94,50,76,35,39,33,38,33,44,42,60,39,54,65,68,59,54,50,48,39,50,63,69,70,43,25,73,77,43,49,77,41,41,49,77,42,76,24,35,54,90,47,53,72,67,52,35,52,50,44,53,53,49,42,50,51,54,32,47,58,36,44,77,70,73,41,50,51,48,73,44,74,59,131

Nearest PDB structures (foldseek):
  5b0o-assembly4_D  TM=9.667E-01  e=2.251E-06  Salmonella enterica subsp. enterica serovar Typhimurium str. LT2
  2dpy-assembly1_A  TM=9.801E-01  e=4.134E-06  Salmonella enterica subsp. enterica serovar Typhimurium
  2dpy-assembly2_B  TM=9.649E-01  e=3.864E-06  Salmonella enterica subsp. enterica serovar Typhimurium
  4nph-assembly1_A  TM=9.449E-01  e=1.708E-05  Salmonella enterica subsp. enterica serovar Typhimurium str. LT2
  6n70-assembly2_B  TM=8.951E-01  e=6.563E-04  Shigella flexneri